Protein AF-A0A7I4EFV1-F1 (afdb_monomer_lite)

Sequence (104 aa):
MEDLSTGTELGCEVSATINLGAEEHEVVTLQCSKESLLSATLVDLKEKCMQILGAHLQRHSVPLDEPDLDVLDETYVEDEDTEEEPLPVEGAAPPRKKNKTNKN

Organism: Physcomitrium patens (NCBI:txid3218)

Secondary structure (DSSP, 8-state):
------------EEEEEEE-SSS-EEEEEEEPPTTS-HHHHHHHHHHHHHHHHHHHHHHH--------GGG--S----------PPPP-TT-PPP---------

Foldseek 3Di:
DDPPPPPPPPFDKDKDWDDPDPPDIDIDIDTHDPPDDPVVVVVVNVVVVVVVVVVSCVVPDDPPPPPPPVPPDPPPDDDDDDDDDDDDDPPDDDDDDPDDDDDD

Radius of gyration: 31.21 Å; chains: 1; bounding box: 91×67×57 Å

pLDDT: mean 70.36, std 19.52, range [39.38, 97.38]

Structure (mmCIF, N/CA/C/O backbone):
data_AF-A0A7I4EFV1-F1
#
_entry.id   AF-A0A7I4EFV1-F1
#
loop_
_atom_site.group_PDB
_atom_site.id
_atom_site.type_symbol
_atom_site.label_atom_id
_atom_site.label_alt_id
_atom_site.label_comp_id
_atom_site.label_asym_id
_atom_site.label_entity_id
_atom_site.label_seq_id
_atom_site.pdbx_PDB_ins_code
_atom_site.Cartn_x
_atom_site.Cartn_y
_atom_site.Cartn_z
_atom_site.occupancy
_atom_site.B_iso_or_equiv
_atom_site.auth_seq_id
_atom_site.auth_comp_id
_atom_site.auth_asym_id
_atom_site.auth_atom_id
_atom_site.pdbx_PDB_model_num
ATOM 1 N N . MET A 1 1 ? -44.605 -2.685 12.458 1.00 49.62 1 MET A N 1
ATOM 2 C CA . MET A 1 1 ? -43.459 -2.884 13.362 1.00 49.62 1 MET A CA 1
ATOM 3 C C . MET A 1 1 ? -42.363 -3.470 12.506 1.00 49.62 1 MET A C 1
ATOM 5 O O . MET A 1 1 ? -42.293 -4.679 12.380 1.00 49.62 1 MET A O 1
ATOM 9 N N . GLU A 1 2 ? -41.627 -2.609 11.813 1.00 50.00 2 GLU A N 1
ATOM 10 C CA . GLU A 1 2 ? -40.493 -2.993 10.973 1.00 50.00 2 GLU A CA 1
ATOM 11 C C . GLU A 1 2 ? -39.472 -1.872 11.143 1.00 50.00 2 GLU A C 1
ATOM 13 O O . GLU A 1 2 ? -39.641 -0.766 10.632 1.00 50.00 2 GLU A O 1
ATOM 18 N N . ASP A 1 3 ? -38.495 -2.134 12.005 1.00 47.84 3 ASP A N 1
ATOM 19 C CA . ASP A 1 3 ? -37.366 -1.255 12.272 1.00 47.84 3 ASP A CA 1
ATOM 20 C C . ASP A 1 3 ? -36.442 -1.329 11.047 1.00 47.84 3 ASP A C 1
ATOM 22 O O . ASP A 1 3 ? -35.600 -2.217 10.921 1.00 47.84 3 ASP A O 1
ATOM 26 N N . LEU A 1 4 ? -36.657 -0.437 10.078 1.00 50.06 4 LEU A N 1
ATOM 27 C CA . LEU A 1 4 ? -35.750 -0.223 8.950 1.00 50.06 4 LEU A CA 1
ATOM 28 C C . LEU A 1 4 ? -34.551 0.588 9.443 1.00 50.06 4 LEU A C 1
ATOM 30 O O . LEU A 1 4 ? -34.365 1.753 9.096 1.00 50.06 4 LEU A O 1
ATOM 34 N N . SER A 1 5 ? -33.735 -0.042 10.285 1.00 48.72 5 SER A N 1
ATOM 35 C CA . SER A 1 5 ? -32.400 0.445 10.594 1.00 48.72 5 SER A CA 1
ATOM 36 C C . SER A 1 5 ? -31.533 0.220 9.357 1.00 48.72 5 SER A C 1
ATOM 38 O O . SER A 1 5 ? -30.875 -0.807 9.199 1.00 48.72 5 SER A O 1
ATOM 40 N N . THR A 1 6 ? -31.564 1.177 8.426 1.00 52.06 6 THR A N 1
ATOM 41 C CA . THR A 1 6 ? -30.501 1.355 7.435 1.00 52.06 6 THR A CA 1
ATOM 42 C C . THR A 1 6 ? -29.264 1.817 8.191 1.00 52.06 6 THR A C 1
ATOM 44 O O . THR A 1 6 ? -28.931 3.002 8.225 1.00 52.06 6 THR A O 1
ATOM 47 N N . GLY A 1 7 ? -28.625 0.877 8.881 1.00 48.38 7 GLY A N 1
ATOM 48 C CA . GLY A 1 7 ? -27.320 1.058 9.480 1.00 48.38 7 GLY A CA 1
ATOM 49 C C . GLY A 1 7 ? -26.294 1.176 8.368 1.00 48.38 7 GLY A C 1
ATOM 50 O O . GLY A 1 7 ? -25.562 0.231 8.098 1.00 48.38 7 GLY A O 1
ATOM 51 N N . THR A 1 8 ? -26.230 2.334 7.713 1.00 51.72 8 THR A N 1
ATOM 52 C CA . THR A 1 8 ? -25.021 2.758 7.013 1.00 51.72 8 THR A CA 1
ATOM 53 C C . THR A 1 8 ? -24.014 3.083 8.106 1.00 51.72 8 THR A C 1
ATOM 55 O O . THR A 1 8 ? -23.830 4.227 8.517 1.00 51.72 8 THR A O 1
ATOM 58 N N . GLU A 1 9 ? -23.447 2.034 8.689 1.00 57.28 9 GLU A N 1
ATOM 59 C CA . GLU A 1 9 ? -22.289 2.146 9.548 1.00 57.28 9 GLU A CA 1
ATOM 60 C C . GLU A 1 9 ? -21.188 2.803 8.718 1.00 57.28 9 GLU A C 1
ATOM 62 O O . GLU A 1 9 ? -20.682 2.226 7.760 1.00 57.28 9 GLU A O 1
ATOM 67 N N . LEU A 1 10 ? -20.890 4.063 9.034 1.00 55.72 10 LEU A N 1
ATOM 68 C CA . LEU A 1 10 ? -19.770 4.812 8.478 1.00 55.72 10 LEU A CA 1
ATOM 69 C C . LEU A 1 10 ? -18.477 4.133 8.952 1.00 55.72 10 LEU A C 1
ATOM 71 O O . LEU A 1 10 ? -17.863 4.549 9.933 1.00 55.72 10 LEU A O 1
ATOM 75 N N . GLY A 1 11 ? -18.122 3.023 8.306 1.00 68.50 11 GLY A N 1
ATOM 76 C CA . GLY A 1 11 ? -16.818 2.394 8.434 1.00 68.50 11 GLY A CA 1
ATOM 77 C C . GLY A 1 11 ? -15.757 3.387 7.979 1.00 68.50 11 GLY A C 1
ATOM 78 O O . GLY A 1 11 ? -15.945 4.115 7.005 1.00 68.50 11 GLY A O 1
ATOM 79 N N . CYS A 1 12 ? -14.662 3.474 8.728 1.00 81.69 12 CYS A N 1
ATOM 80 C CA . CYS A 1 12 ? -13.530 4.284 8.308 1.00 81.69 12 CYS A CA 1
ATOM 81 C C . CYS A 1 12 ? -12.850 3.583 7.125 1.00 81.69 12 CYS A C 1
ATOM 83 O O . CYS A 1 12 ? -12.569 2.393 7.197 1.00 81.69 12 CYS A O 1
ATOM 85 N N . GLU A 1 13 ? -12.582 4.304 6.044 1.00 91.00 13 GLU A N 1
ATOM 86 C CA . GLU A 1 13 ? -11.843 3.790 4.892 1.00 91.00 13 GLU A CA 1
ATOM 87 C C . GLU A 1 13 ? -10.494 4.503 4.814 1.00 91.00 13 GLU A C 1
ATOM 89 O O . GLU A 1 13 ? -10.407 5.715 5.032 1.00 91.00 13 GLU A O 1
ATOM 94 N N . VAL A 1 14 ? -9.442 3.755 4.494 1.00 93.44 14 VAL A N 1
ATOM 95 C CA . VAL A 1 14 ? -8.135 4.317 4.154 1.00 93.44 14 VAL A CA 1
ATOM 96 C C . VAL A 1 14 ? -7.776 3.929 2.732 1.00 93.44 14 VAL A C 1
ATOM 98 O O . VAL A 1 14 ? -7.954 2.782 2.320 1.00 93.44 14 VAL A O 1
ATOM 101 N N . SER A 1 15 ? -7.255 4.888 1.978 1.00 94.94 15 SER A N 1
ATOM 102 C CA . SER A 1 15 ? -6.814 4.668 0.609 1.00 94.94 15 SER A CA 1
ATOM 103 C C . SER A 1 15 ? -5.459 5.315 0.354 1.00 94.94 15 SER A C 1
ATOM 105 O O . SER A 1 15 ? -5.098 6.328 0.955 1.00 94.94 15 SER A O 1
ATOM 107 N N . ALA A 1 16 ? -4.692 4.698 -0.536 1.00 95.69 16 ALA A N 1
ATOM 108 C CA . ALA A 1 16 ? -3.437 5.213 -1.051 1.00 95.69 16 ALA A CA 1
ATOM 109 C C . ALA A 1 16 ? -3.417 5.056 -2.570 1.00 95.69 16 ALA A C 1
ATOM 111 O O . ALA A 1 16 ? -3.888 4.060 -3.115 1.00 95.69 16 ALA A O 1
ATOM 112 N N . THR A 1 17 ? -2.855 6.048 -3.251 1.00 95.31 17 THR A N 1
ATOM 113 C CA . THR A 1 17 ? -2.558 5.976 -4.682 1.00 95.31 17 THR A CA 1
ATOM 114 C C . THR A 1 17 ? -1.051 5.999 -4.853 1.00 95.31 17 THR A C 1
ATOM 116 O O . THR A 1 17 ? -0.376 6.874 -4.309 1.00 95.31 17 THR A O 1
ATOM 119 N N . ILE A 1 18 ? -0.530 5.027 -5.588 1.00 93.69 18 ILE A N 1
ATOM 120 C CA . ILE A 1 18 ? 0.887 4.886 -5.891 1.00 93.69 18 ILE A CA 1
ATOM 121 C C . ILE A 1 18 ? 1.051 5.170 -7.378 1.00 93.69 18 ILE A C 1
ATOM 123 O O . ILE A 1 18 ? 0.469 4.478 -8.207 1.00 93.69 18 ILE A O 1
ATOM 127 N N . ASN A 1 19 ? 1.852 6.179 -7.704 1.00 93.00 19 ASN A N 1
ATOM 128 C CA . ASN A 1 19 ? 2.218 6.489 -9.082 1.00 93.00 19 ASN A CA 1
ATOM 129 C C . ASN A 1 19 ? 3.602 5.880 -9.332 1.00 93.00 19 ASN A C 1
ATOM 131 O O . ASN A 1 19 ? 4.575 6.305 -8.709 1.00 93.00 19 ASN A O 1
ATOM 135 N N . LEU A 1 20 ? 3.684 4.877 -10.203 1.00 88.94 20 LEU A N 1
ATOM 136 C CA . LEU A 1 20 ? 4.908 4.122 -10.506 1.00 88.94 20 LEU A CA 1
ATOM 137 C C . LEU A 1 20 ? 5.588 4.603 -11.799 1.00 88.94 20 LEU A C 1
ATOM 139 O O . LEU A 1 20 ? 6.514 3.979 -12.303 1.00 88.94 20 LEU A O 1
ATOM 143 N N . GLY A 1 21 ? 5.143 5.735 -12.342 1.00 84.75 21 GLY A N 1
ATOM 144 C CA . GLY A 1 21 ? 5.670 6.327 -13.563 1.00 84.75 21 GLY A CA 1
ATOM 145 C C . GLY A 1 21 ? 4.604 7.155 -14.266 1.00 84.75 21 GLY A C 1
ATOM 146 O O . GLY A 1 21 ? 3.598 7.521 -13.665 1.00 84.75 21 GLY A O 1
ATOM 147 N N . ALA A 1 22 ? 4.829 7.448 -15.546 1.00 77.00 22 ALA A N 1
ATOM 148 C CA . ALA A 1 22 ? 3.873 8.195 -16.363 1.00 77.00 22 ALA A CA 1
ATOM 149 C C . ALA A 1 22 ? 2.636 7.369 -16.766 1.00 77.00 22 ALA A C 1
ATOM 151 O O . ALA A 1 22 ? 1.617 7.957 -17.117 1.00 77.00 22 ALA A O 1
ATOM 152 N N . GLU A 1 23 ? 2.723 6.033 -16.728 1.00 72.94 23 GLU A N 1
ATOM 153 C CA . GLU A 1 23 ? 1.681 5.144 -17.269 1.00 72.94 23 GLU A CA 1
ATOM 154 C C . GLU A 1 23 ? 1.121 4.130 -16.260 1.00 72.94 23 GLU A C 1
ATOM 156 O O . GLU A 1 23 ? 0.092 3.516 -16.530 1.00 72.94 23 GLU A O 1
ATOM 161 N N . GLU A 1 24 ? 1.737 3.972 -15.083 1.00 82.06 24 GLU A N 1
ATOM 162 C CA . GLU A 1 24 ? 1.302 2.991 -14.080 1.00 82.06 24 GLU A CA 1
ATOM 163 C C . GLU A 1 24 ? 0.870 3.665 -12.776 1.00 82.06 24 GLU A C 1
ATOM 165 O O . GLU A 1 24 ? 1.643 4.371 -12.122 1.00 82.06 24 GLU A O 1
ATOM 170 N N . HIS A 1 25 ? -0.383 3.415 -12.395 1.00 86.81 25 HIS A N 1
ATOM 171 C CA . HIS A 1 25 ? -0.995 3.901 -11.165 1.00 86.81 25 HIS A CA 1
ATOM 172 C C . HIS A 1 25 ? -1.718 2.748 -10.474 1.00 86.81 25 HIS A C 1
ATOM 174 O O . HIS A 1 25 ? -2.512 2.046 -11.096 1.00 86.81 25 HIS A O 1
ATOM 180 N N . GLU A 1 26 ? -1.480 2.590 -9.178 1.00 89.50 26 GLU A N 1
ATOM 181 C CA . GLU A 1 26 ? -2.120 1.577 -8.342 1.00 89.50 26 GLU A CA 1
ATOM 182 C C . GLU A 1 26 ? -2.905 2.257 -7.225 1.00 89.50 26 GLU A C 1
ATOM 184 O O . GLU A 1 26 ? -2.402 3.162 -6.554 1.00 89.50 26 GLU A O 1
ATOM 189 N N . VAL A 1 27 ? -4.146 1.822 -7.015 1.00 92.62 27 VAL A N 1
ATOM 190 C CA . VAL A 1 27 ? -5.004 2.329 -5.939 1.00 92.62 27 VAL A CA 1
ATOM 191 C C . VAL A 1 27 ? -5.259 1.202 -4.954 1.00 92.62 27 VAL A C 1
ATOM 193 O O . VAL A 1 27 ? -5.838 0.173 -5.295 1.00 92.62 27 VAL A O 1
ATOM 196 N N . VAL A 1 28 ? -4.846 1.416 -3.709 1.00 94.06 28 VAL A N 1
ATOM 197 C CA . VAL A 1 28 ? -5.050 0.471 -2.614 1.00 94.06 28 VAL A CA 1
ATOM 198 C C . VAL A 1 28 ? -6.046 1.071 -1.644 1.00 94.06 28 VAL A C 1
ATOM 200 O O . VAL A 1 28 ? -5.784 2.120 -1.063 1.00 94.06 28 VAL A O 1
ATOM 203 N N . THR A 1 29 ? -7.156 0.374 -1.431 1.00 93.94 29 THR A N 1
ATOM 204 C CA . THR A 1 29 ? -8.191 0.774 -0.475 1.00 93.94 29 THR A CA 1
ATOM 205 C C . THR A 1 29 ? -8.408 -0.336 0.544 1.00 93.94 29 THR A C 1
ATOM 207 O O . THR A 1 29 ? -8.493 -1.514 0.185 1.00 93.94 29 THR A O 1
ATOM 210 N N . LEU A 1 30 ? -8.495 0.032 1.821 1.00 93.12 30 LEU A N 1
ATOM 211 C CA . LEU A 1 30 ? -8.801 -0.870 2.924 1.00 93.12 30 LEU A CA 1
ATOM 212 C C . LEU A 1 30 ? -9.934 -0.298 3.771 1.00 93.12 30 LEU A C 1
ATOM 214 O O . LEU A 1 30 ? -9.930 0.876 4.142 1.00 93.12 30 LEU A O 1
ATOM 218 N N . GLN A 1 31 ? -10.887 -1.163 4.103 1.00 91.50 31 GLN A N 1
ATOM 219 C CA . GLN A 1 31 ? -11.933 -0.854 5.066 1.00 91.50 31 GLN A CA 1
ATOM 220 C C . GLN A 1 31 ? -11.416 -1.126 6.476 1.00 91.50 31 GLN A C 1
ATOM 222 O O . GLN A 1 31 ? -10.896 -2.209 6.750 1.00 91.50 31 GLN A O 1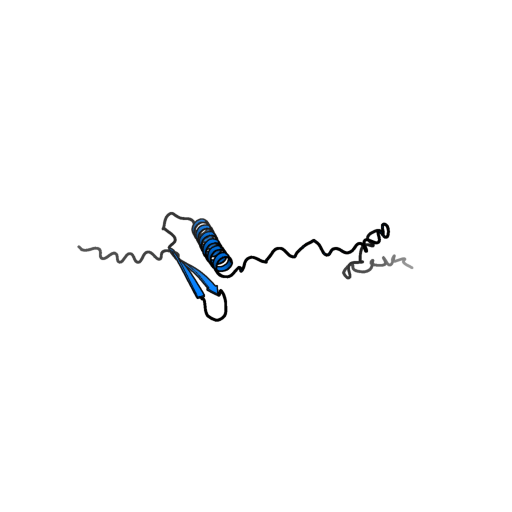
ATOM 227 N N . CYS A 1 32 ? -11.599 -0.171 7.379 1.00 88.00 32 CYS A N 1
ATOM 228 C CA . CYS A 1 32 ? -11.406 -0.391 8.802 1.00 88.00 32 CYS A CA 1
ATOM 229 C C . CYS A 1 32 ? -12.621 -1.153 9.327 1.00 88.00 32 CYS A C 1
ATOM 231 O O . CYS A 1 32 ? -13.762 -0.696 9.222 1.00 88.00 32 CYS A O 1
ATOM 233 N N . SER A 1 33 ? -12.378 -2.305 9.938 1.00 83.88 33 SER A N 1
ATOM 234 C CA . SER A 1 33 ? -13.422 -2.987 10.696 1.00 83.88 33 SER A CA 1
ATOM 235 C C . SER A 1 33 ? -13.800 -2.166 11.936 1.00 83.88 33 SER A C 1
ATOM 237 O O . SER A 1 33 ? -12.971 -1.442 12.490 1.00 83.88 33 SER A O 1
ATOM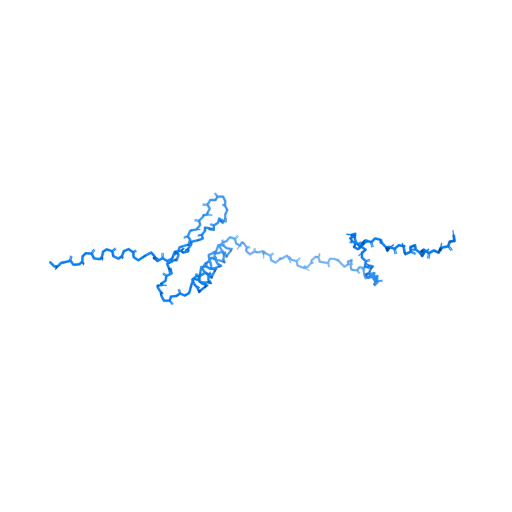 239 N N . LYS A 1 34 ? -15.041 -2.313 12.414 1.00 75.69 34 LYS A N 1
ATOM 240 C CA . LYS A 1 34 ? -15.524 -1.653 13.644 1.00 75.69 34 LYS A CA 1
ATOM 241 C C . LYS A 1 34 ? -14.653 -1.927 14.877 1.00 75.69 34 LYS A C 1
ATOM 243 O O . LYS A 1 34 ? -14.641 -1.120 15.800 1.00 75.69 34 LYS A O 1
ATOM 248 N N . GLU A 1 35 ? -13.960 -3.062 14.892 1.00 81.31 35 GLU A N 1
ATOM 249 C CA . GLU A 1 35 ? -13.140 -3.523 16.017 1.00 81.31 35 GLU A CA 1
ATOM 250 C C . GLU A 1 35 ? -11.644 -3.226 15.830 1.00 81.31 35 GLU A C 1
ATOM 252 O O . GLU A 1 35 ? -10.869 -3.319 16.782 1.00 81.31 35 GLU A O 1
ATOM 257 N N . SER A 1 36 ? -11.219 -2.847 14.621 1.00 80.62 36 SER A N 1
ATOM 258 C CA . SER A 1 36 ? -9.817 -2.540 14.333 1.00 80.62 36 SER A CA 1
ATOM 259 C C . SER A 1 36 ? -9.487 -1.084 14.621 1.00 80.62 36 SER A C 1
ATOM 261 O O . SER A 1 36 ? -10.222 -0.171 14.246 1.00 80.62 36 SER A O 1
ATOM 263 N N . LEU A 1 37 ? -8.310 -0.860 15.200 1.00 89.62 37 LEU A N 1
ATOM 264 C CA . LEU A 1 37 ? -7.731 0.473 15.280 1.00 89.62 37 LEU A CA 1
ATOM 265 C C . LEU A 1 37 ? -7.356 0.965 13.875 1.00 89.62 37 LEU A C 1
ATOM 267 O O . LEU A 1 37 ? -6.758 0.230 13.087 1.00 89.62 37 LEU A O 1
ATOM 271 N N . LEU A 1 38 ? -7.628 2.242 13.591 1.00 90.69 38 LEU A N 1
ATOM 272 C CA . LEU A 1 38 ? -7.196 2.903 12.352 1.00 90.69 38 LEU A CA 1
ATOM 273 C C . LEU A 1 38 ? -5.686 2.741 12.121 1.00 90.69 38 LEU A C 1
ATOM 275 O O . LEU A 1 38 ? -5.246 2.506 11.001 1.00 90.69 38 LEU A O 1
ATOM 279 N N . SER A 1 39 ? -4.893 2.812 13.192 1.00 93.12 39 SER A N 1
ATOM 280 C CA . SER A 1 39 ? -3.443 2.622 13.131 1.00 93.12 39 SER A CA 1
ATOM 281 C C . SER A 1 39 ? -3.040 1.250 12.593 1.00 93.12 39 SER A C 1
ATOM 283 O O . SER A 1 39 ? -2.090 1.180 11.822 1.00 93.12 39 SER A O 1
ATOM 285 N N . ALA A 1 40 ? -3.761 0.181 12.943 1.00 92.69 40 ALA A N 1
ATOM 286 C CA . ALA A 1 40 ? -3.500 -1.154 12.406 1.00 92.69 40 ALA A CA 1
ATOM 287 C C . ALA A 1 40 ? -3.782 -1.194 10.897 1.00 92.69 40 ALA A C 1
ATOM 289 O O . ALA A 1 40 ? -2.923 -1.593 10.119 1.00 92.69 40 ALA A O 1
ATOM 290 N N . THR A 1 41 ? -4.921 -0.642 10.473 1.00 93.44 41 THR A N 1
ATOM 291 C CA . THR A 1 41 ? -5.290 -0.579 9.047 1.00 93.44 41 THR A CA 1
ATOM 292 C C . THR A 1 41 ? -4.302 0.267 8.228 1.00 93.44 41 THR A C 1
ATOM 294 O O . THR A 1 41 ? -4.019 -0.042 7.073 1.00 93.44 41 THR A O 1
ATOM 297 N N . LEU A 1 42 ? -3.721 1.320 8.817 1.00 94.62 42 LEU A N 1
ATOM 298 C CA . LEU A 1 42 ? -2.664 2.116 8.182 1.00 94.62 42 LEU A CA 1
ATOM 299 C C . LEU A 1 42 ? -1.334 1.356 8.061 1.00 94.62 42 LEU A C 1
ATOM 301 O O . LEU A 1 42 ? -0.615 1.551 7.079 1.00 94.62 42 LEU A O 1
ATOM 305 N N . VAL A 1 43 ? -0.999 0.495 9.027 1.00 96.00 43 VAL A N 1
ATOM 306 C CA . VAL A 1 43 ? 0.167 -0.397 8.924 1.00 96.00 43 VAL A CA 1
ATOM 307 C C . VAL A 1 43 ? -0.047 -1.409 7.800 1.00 96.00 43 VAL A C 1
ATOM 309 O O . VAL A 1 43 ? 0.829 -1.543 6.948 1.00 96.00 43 VAL A O 1
ATOM 312 N N . ASP A 1 44 ? -1.229 -2.019 7.715 1.00 95.25 44 ASP A N 1
ATOM 313 C CA . ASP A 1 44 ? -1.575 -2.943 6.627 1.00 95.25 44 ASP A CA 1
ATOM 314 C C . ASP A 1 44 ? -1.522 -2.251 5.257 1.00 95.25 44 ASP A C 1
ATOM 316 O O . ASP A 1 44 ? -1.007 -2.803 4.281 1.00 95.25 44 ASP A O 1
ATOM 320 N N . LEU A 1 45 ? -2.014 -1.008 5.178 1.00 95.81 45 LEU A N 1
ATOM 321 C CA . LEU A 1 45 ? -1.942 -0.196 3.965 1.00 95.81 45 LEU A CA 1
ATOM 322 C C . LEU A 1 45 ? -0.487 0.040 3.550 1.00 95.81 45 LEU A C 1
ATOM 324 O O . LEU A 1 45 ? -0.140 -0.162 2.388 1.00 95.81 45 LEU A O 1
ATOM 328 N N . LYS A 1 46 ? 0.380 0.415 4.499 1.00 96.06 46 LYS A N 1
ATOM 329 C CA . LYS A 1 46 ? 1.818 0.582 4.259 1.00 96.06 46 LYS A CA 1
ATOM 330 C C . LYS A 1 46 ? 2.437 -0.712 3.731 1.00 96.06 46 LYS A C 1
ATOM 332 O O . LYS A 1 46 ? 3.182 -0.662 2.754 1.00 96.06 46 LYS A O 1
ATOM 337 N N . GLU A 1 47 ? 2.168 -1.852 4.361 1.00 97.38 47 GLU A N 1
ATOM 338 C CA . GLU A 1 47 ? 2.733 -3.138 3.940 1.00 97.38 47 GLU A CA 1
ATOM 339 C C . GLU A 1 47 ? 2.303 -3.510 2.520 1.00 97.38 47 GLU A C 1
ATOM 341 O O . GLU A 1 47 ? 3.154 -3.871 1.705 1.00 97.38 47 GLU A O 1
ATOM 346 N N . LYS A 1 48 ? 1.021 -3.326 2.179 1.00 96.31 48 LYS A N 1
ATOM 347 C CA . LYS A 1 48 ? 0.530 -3.522 0.807 1.00 96.31 48 LYS A CA 1
ATOM 348 C C . LYS A 1 48 ? 1.217 -2.599 -0.194 1.00 96.31 48 LYS A C 1
ATOM 350 O O . LYS A 1 48 ? 1.647 -3.070 -1.244 1.00 96.31 48 LYS A O 1
ATOM 355 N N . CYS A 1 49 ? 1.373 -1.316 0.130 1.00 95.44 49 CYS A N 1
ATOM 356 C CA . CYS A 1 49 ? 2.096 -0.386 -0.736 1.00 95.44 49 CYS A CA 1
ATOM 357 C C . CYS A 1 49 ? 3.538 -0.857 -0.970 1.00 95.44 49 CYS A C 1
ATOM 359 O O . CYS A 1 49 ? 3.984 -0.934 -2.111 1.00 95.44 49 CYS A O 1
ATOM 361 N N . MET A 1 50 ? 4.250 -1.247 0.089 1.00 95.69 50 MET A N 1
ATOM 362 C CA . MET A 1 50 ? 5.625 -1.745 -0.016 1.00 95.69 50 MET A CA 1
ATOM 363 C C . MET A 1 50 ? 5.732 -3.009 -0.877 1.00 95.69 50 MET A C 1
ATOM 365 O O . MET A 1 50 ? 6.682 -3.135 -1.647 1.00 95.69 50 MET A O 1
ATOM 369 N N . GLN A 1 51 ? 4.764 -3.924 -0.788 1.00 95.69 51 GLN A N 1
ATOM 370 C CA . GLN A 1 51 ? 4.716 -5.116 -1.641 1.00 95.69 51 GLN A CA 1
ATOM 371 C C . GLN A 1 51 ? 4.537 -4.752 -3.120 1.00 95.69 51 GLN A C 1
ATOM 373 O O . GLN A 1 51 ? 5.237 -5.304 -3.968 1.00 95.69 51 GLN A O 1
ATOM 378 N N . ILE A 1 52 ? 3.650 -3.801 -3.429 1.00 93.81 52 ILE A N 1
ATOM 379 C CA . ILE A 1 52 ? 3.425 -3.315 -4.799 1.00 93.81 52 ILE A CA 1
ATOM 380 C C . ILE A 1 52 ? 4.699 -2.677 -5.358 1.00 93.81 52 ILE A C 1
ATOM 382 O O . ILE A 1 52 ? 5.136 -3.041 -6.449 1.00 93.81 52 ILE A O 1
ATOM 386 N N . LEU A 1 53 ? 5.331 -1.780 -4.593 1.00 91.19 53 LEU A N 1
ATOM 387 C CA . LEU A 1 53 ? 6.600 -1.160 -4.979 1.00 91.19 53 LEU A CA 1
ATOM 388 C C . LEU A 1 53 ? 7.696 -2.208 -5.198 1.00 91.19 53 LEU A C 1
ATOM 390 O O . LEU A 1 53 ? 8.386 -2.162 -6.212 1.00 91.19 53 LEU A O 1
ATOM 394 N N . GLY A 1 54 ? 7.838 -3.176 -4.291 1.00 91.50 54 GLY A N 1
ATOM 395 C CA . GLY A 1 54 ? 8.822 -4.250 -4.424 1.00 91.50 54 GLY A CA 1
ATOM 396 C C . GLY A 1 54 ? 8.601 -5.100 -5.677 1.00 91.50 54 GLY A C 1
ATOM 397 O O . GLY A 1 54 ? 9.547 -5.367 -6.414 1.00 91.50 54 GLY A O 1
ATOM 398 N N . ALA A 1 55 ? 7.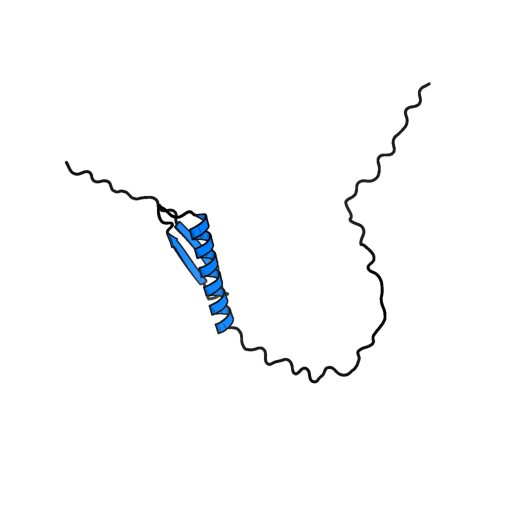352 -5.472 -5.962 1.00 90.12 55 ALA A N 1
ATOM 399 C CA . ALA A 1 55 ? 6.999 -6.232 -7.157 1.00 90.12 55 ALA A CA 1
ATOM 400 C C . ALA A 1 55 ? 7.223 -5.434 -8.451 1.00 90.12 55 ALA A C 1
ATOM 402 O O . ALA A 1 55 ? 7.620 -6.010 -9.464 1.00 90.12 55 ALA A O 1
ATOM 403 N N . HIS A 1 56 ? 6.968 -4.124 -8.433 1.00 89.88 56 HIS A N 1
ATOM 404 C CA . HIS A 1 56 ? 7.258 -3.248 -9.565 1.00 89.88 56 HIS A CA 1
ATOM 405 C C . HIS A 1 56 ? 8.772 -3.140 -9.788 1.00 89.88 56 HIS A C 1
ATOM 407 O O . HIS A 1 56 ? 9.242 -3.390 -10.894 1.00 89.88 56 HIS A O 1
ATOM 413 N N . LEU A 1 57 ? 9.554 -2.883 -8.735 1.00 88.19 57 LEU A N 1
ATOM 414 C CA . LEU A 1 57 ? 11.011 -2.840 -8.839 1.00 88.19 57 LEU A CA 1
ATOM 415 C C . LEU A 1 57 ? 11.568 -4.146 -9.398 1.00 88.19 57 LEU A C 1
ATOM 417 O O . LEU A 1 57 ? 12.323 -4.077 -10.349 1.00 88.19 57 LEU A O 1
ATOM 421 N N . GLN A 1 58 ? 11.141 -5.314 -8.913 1.00 88.88 58 GLN A N 1
ATOM 422 C CA . GLN A 1 58 ? 11.609 -6.608 -9.434 1.00 88.88 58 GLN A CA 1
ATOM 423 C C . GLN A 1 58 ? 11.311 -6.821 -10.925 1.00 88.88 58 GLN A C 1
ATOM 425 O O . GLN A 1 58 ? 12.103 -7.447 -11.624 1.00 88.88 58 GLN A O 1
ATOM 430 N N . ARG A 1 59 ? 10.170 -6.322 -11.419 1.00 86.12 59 ARG A N 1
ATOM 431 C CA . ARG A 1 59 ? 9.797 -6.416 -12.840 1.00 86.12 59 ARG A CA 1
ATOM 432 C C . ARG A 1 59 ? 10.634 -5.509 -13.742 1.00 86.12 59 ARG A C 1
ATOM 434 O O . ARG A 1 59 ? 10.834 -5.850 -14.904 1.00 86.12 59 ARG A O 1
ATOM 441 N N . HIS A 1 60 ? 11.087 -4.369 -13.225 1.00 81.81 60 HIS A N 1
ATOM 442 C CA . HIS A 1 60 ? 11.752 -3.323 -14.009 1.00 81.81 60 HIS A CA 1
ATOM 443 C C . HIS A 1 60 ? 13.244 -3.170 -13.701 1.00 81.81 60 HIS A C 1
ATOM 445 O O . HIS A 1 60 ? 13.964 -2.513 -14.452 1.00 81.81 60 HIS A O 1
ATOM 451 N N . SER A 1 61 ? 13.732 -3.799 -12.637 1.00 72.94 61 SER A N 1
ATOM 452 C CA . SER A 1 61 ? 15.149 -3.969 -12.375 1.00 72.94 61 SER A CA 1
ATOM 453 C C . SER A 1 61 ? 15.698 -4.970 -13.383 1.00 72.94 61 SER A C 1
ATOM 455 O O . SER A 1 61 ? 15.570 -6.183 -13.217 1.00 72.94 61 SER A O 1
ATOM 457 N N . VAL A 1 62 ? 16.312 -4.449 -14.442 1.00 64.31 62 VAL A N 1
ATOM 458 C CA . VAL A 1 62 ? 17.327 -5.199 -15.183 1.00 64.31 62 VAL A CA 1
ATOM 459 C C . VAL A 1 62 ? 18.414 -5.546 -14.157 1.00 64.31 62 VAL A C 1
ATOM 461 O O . VAL A 1 62 ? 18.792 -4.649 -13.395 1.00 64.31 62 VAL A O 1
ATOM 464 N N . PRO A 1 63 ? 18.895 -6.801 -14.064 1.00 63.12 63 PRO A N 1
ATOM 465 C CA . PRO A 1 63 ? 20.102 -7.069 -13.296 1.00 63.12 63 PRO A CA 1
ATOM 466 C C . PRO A 1 63 ? 21.160 -6.091 -13.797 1.00 63.12 63 PRO A C 1
ATOM 468 O O . PRO A 1 63 ? 21.413 -6.036 -14.999 1.00 63.12 63 PRO A O 1
ATOM 471 N N . LEU A 1 64 ? 21.722 -5.270 -12.911 1.00 57.69 64 LEU A N 1
ATOM 472 C CA . LEU A 1 64 ? 22.994 -4.647 -13.238 1.00 57.69 64 LEU A CA 1
ATOM 473 C C . LEU A 1 64 ? 23.930 -5.828 -13.488 1.00 57.69 64 LEU A C 1
ATOM 475 O O . LEU A 1 64 ? 24.181 -6.586 -12.550 1.00 57.69 64 LEU A O 1
ATOM 479 N N . ASP A 1 65 ? 24.354 -6.026 -14.742 1.00 59.25 65 ASP A N 1
ATOM 480 C CA . ASP A 1 65 ? 25.573 -6.784 -15.013 1.00 59.25 65 ASP A CA 1
ATOM 481 C C . ASP A 1 65 ? 26.586 -6.281 -13.984 1.00 59.25 65 ASP A C 1
ATOM 483 O O . ASP A 1 65 ? 26.741 -5.061 -13.826 1.00 59.25 65 ASP A O 1
ATOM 487 N N . GLU A 1 66 ? 27.146 -7.200 -13.192 1.00 60.34 66 GLU A N 1
ATOM 488 C CA . GLU A 1 66 ? 28.211 -6.862 -12.254 1.00 60.34 66 GLU A CA 1
ATOM 489 C C . GLU A 1 66 ? 29.180 -5.942 -13.001 1.00 60.34 66 GLU A C 1
ATOM 491 O O . GLU A 1 66 ? 29.621 -6.308 -14.093 1.00 60.34 66 GLU A O 1
ATOM 496 N N . PRO A 1 67 ? 29.465 -4.721 -12.509 1.00 58.41 67 PRO A N 1
ATOM 497 C CA . PRO A 1 67 ? 30.539 -3.959 -13.112 1.00 58.41 67 PRO A CA 1
ATOM 498 C C . PRO A 1 67 ? 31.776 -4.844 -12.987 1.00 58.41 67 PRO A C 1
ATOM 500 O O . PRO A 1 67 ? 32.150 -5.175 -11.861 1.00 58.41 67 PRO A O 1
ATOM 503 N N . ASP A 1 68 ? 32.341 -5.273 -14.120 1.00 57.81 68 ASP A N 1
ATOM 504 C CA . ASP A 1 68 ? 33.585 -6.037 -14.170 1.00 57.81 68 ASP A CA 1
ATOM 505 C C . ASP A 1 68 ? 34.626 -5.272 -13.340 1.00 57.81 68 ASP A C 1
ATOM 507 O O . ASP A 1 68 ? 35.216 -4.281 -13.775 1.00 57.81 68 ASP A O 1
ATOM 511 N N . LEU A 1 69 ? 34.811 -5.712 -12.096 1.00 56.53 69 LEU A N 1
ATOM 512 C CA . LEU A 1 69 ? 35.708 -5.131 -11.097 1.00 56.53 69 LEU A CA 1
ATOM 513 C C . LEU A 1 69 ? 37.184 -5.429 -11.416 1.00 56.53 69 LEU A C 1
ATOM 515 O O . LEU A 1 69 ? 38.056 -5.159 -10.596 1.00 56.53 69 LEU A O 1
ATOM 519 N N . ASP A 1 70 ? 37.468 -5.944 -12.614 1.00 55.69 70 ASP A N 1
ATOM 520 C CA . ASP A 1 70 ? 38.801 -6.292 -13.107 1.00 55.69 70 ASP A CA 1
ATOM 521 C C . ASP A 1 70 ? 39.525 -5.127 -13.811 1.00 55.69 70 ASP A C 1
ATOM 523 O O . ASP A 1 70 ? 40.603 -5.315 -14.374 1.00 55.69 70 ASP A O 1
ATOM 527 N N . VAL A 1 71 ? 38.990 -3.900 -13.759 1.00 55.97 71 VAL A N 1
ATOM 528 C CA . VAL A 1 71 ? 39.714 -2.690 -14.202 1.00 55.97 71 VAL A CA 1
ATOM 529 C C . VAL A 1 71 ? 39.771 -1.634 -13.093 1.00 55.97 71 VAL A C 1
ATOM 531 O O . VAL A 1 71 ? 39.528 -0.450 -13.320 1.00 55.97 71 VAL A O 1
ATOM 534 N N . LEU A 1 72 ? 40.104 -2.050 -11.869 1.00 52.12 72 LEU A N 1
ATOM 535 C CA . LEU A 1 72 ? 40.774 -1.150 -10.927 1.00 52.12 72 LEU A CA 1
ATOM 536 C C . LEU A 1 72 ? 42.278 -1.208 -11.233 1.00 52.12 72 LEU A C 1
ATOM 538 O O . LEU A 1 72 ? 43.023 -1.969 -10.623 1.00 52.12 72 LEU A O 1
ATOM 542 N N . ASP A 1 73 ? 42.700 -0.444 -12.242 1.00 48.41 73 ASP A N 1
ATOM 543 C CA . ASP A 1 73 ? 44.122 -0.195 -12.479 1.00 48.41 73 ASP A CA 1
ATOM 544 C C . ASP A 1 73 ? 44.686 0.580 -11.276 1.00 48.41 73 ASP A C 1
ATOM 546 O O . ASP A 1 73 ? 44.058 1.497 -10.735 1.00 48.41 73 ASP A O 1
ATOM 550 N N . GLU A 1 74 ? 45.842 0.132 -10.811 1.00 52.50 74 GLU A N 1
ATOM 551 C CA . GLU A 1 74 ? 46.460 0.413 -9.521 1.00 52.50 74 GLU A CA 1
ATOM 552 C C . GLU A 1 74 ? 46.963 1.866 -9.407 1.00 52.50 74 GLU A C 1
ATOM 554 O O . GLU A 1 74 ? 48.163 2.132 -9.402 1.00 52.50 74 GLU A O 1
ATOM 559 N N . THR A 1 75 ? 46.061 2.838 -9.259 1.00 53.12 75 THR A N 1
ATOM 560 C CA . THR A 1 75 ? 46.413 4.187 -8.775 1.00 53.12 75 THR A CA 1
ATOM 561 C C . THR A 1 75 ? 45.737 4.484 -7.441 1.00 53.12 75 THR A C 1
ATOM 563 O O . THR A 1 75 ? 45.086 5.513 -7.264 1.00 53.12 75 THR A O 1
ATOM 566 N N . TYR A 1 76 ? 45.876 3.556 -6.494 1.00 50.72 76 TYR A N 1
ATOM 567 C CA . TYR A 1 76 ? 45.674 3.837 -5.077 1.00 50.72 76 TYR A CA 1
ATOM 568 C C . TYR A 1 76 ? 46.914 4.604 -4.598 1.00 50.72 76 TYR A C 1
ATOM 570 O O . TYR A 1 76 ? 47.948 4.011 -4.297 1.00 50.72 76 TYR A O 1
ATOM 578 N N . VAL A 1 77 ? 46.848 5.934 -4.606 1.00 47.53 77 VAL A N 1
ATOM 579 C CA . VAL A 1 77 ? 47.771 6.747 -3.810 1.00 47.53 77 VAL A CA 1
ATOM 580 C C . VAL A 1 77 ? 47.101 6.900 -2.449 1.00 47.53 77 VAL A C 1
ATOM 582 O O . VAL A 1 77 ? 46.112 7.618 -2.318 1.00 47.53 77 VAL A O 1
ATOM 585 N N . GLU A 1 78 ? 47.586 6.143 -1.464 1.00 50.16 78 GLU A N 1
ATOM 586 C CA . GLU A 1 78 ? 47.389 6.482 -0.056 1.00 50.16 78 GLU A CA 1
ATOM 587 C C . GLU A 1 78 ? 48.085 7.824 0.184 1.00 50.16 78 GLU A C 1
ATOM 589 O O . GLU A 1 78 ? 49.312 7.879 0.210 1.00 50.16 78 GLU A O 1
ATOM 594 N N . ASP A 1 79 ? 47.310 8.895 0.337 1.00 49.12 79 ASP A N 1
ATOM 595 C CA . ASP A 1 79 ? 47.781 10.099 1.011 1.00 49.12 79 ASP A CA 1
ATOM 596 C C . ASP A 1 79 ? 47.020 10.248 2.331 1.00 49.12 79 ASP A C 1
ATOM 598 O O . ASP A 1 79 ? 45.794 10.138 2.411 1.00 49.12 79 ASP A O 1
ATOM 602 N N . GLU A 1 80 ? 47.836 10.401 3.362 1.00 50.41 80 GLU A N 1
ATOM 603 C CA . GLU A 1 80 ? 47.581 10.361 4.791 1.00 50.41 80 GLU A CA 1
ATOM 604 C C . GLU A 1 80 ? 46.483 11.323 5.288 1.00 50.41 80 GLU A C 1
ATOM 606 O O . GLU A 1 80 ? 46.338 12.452 4.824 1.00 50.41 80 GLU A O 1
ATOM 611 N N . ASP A 1 81 ? 45.743 10.837 6.291 1.00 54.12 81 ASP A N 1
ATOM 612 C CA . ASP A 1 81 ? 45.211 11.550 7.463 1.00 54.12 81 ASP A CA 1
ATOM 613 C C .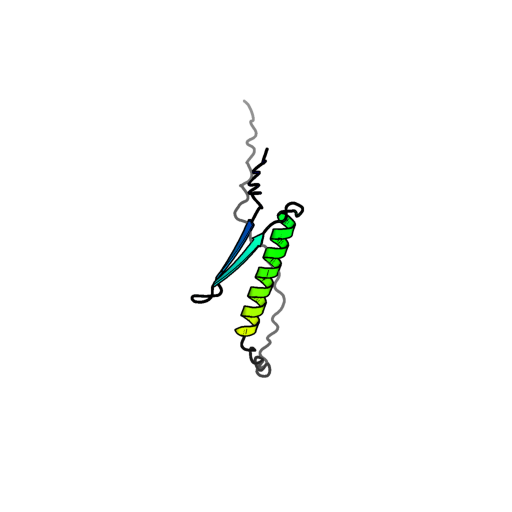 ASP A 1 81 ? 45.166 13.094 7.373 1.00 54.12 81 ASP A C 1
ATOM 615 O O . ASP A 1 81 ? 46.174 13.787 7.521 1.00 54.12 81 ASP A O 1
ATOM 619 N N . THR A 1 82 ? 43.974 13.670 7.189 1.00 49.00 82 THR A N 1
ATOM 620 C CA . THR A 1 82 ? 43.738 15.078 7.540 1.0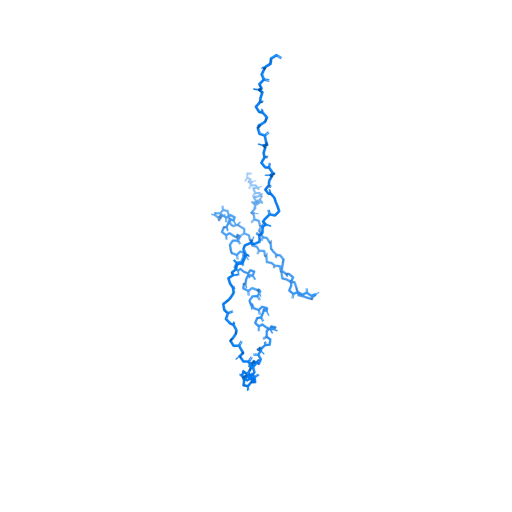0 49.00 82 THR A CA 1
ATOM 621 C C . THR A 1 82 ? 42.439 15.197 8.330 1.00 49.00 82 THR A C 1
ATOM 623 O O . THR A 1 82 ? 41.353 14.895 7.837 1.00 49.00 82 THR A O 1
ATOM 626 N N . GLU A 1 83 ? 42.603 15.603 9.587 1.00 53.28 83 GLU A N 1
ATOM 627 C CA . GLU A 1 83 ? 41.598 15.814 10.627 1.00 53.28 83 GLU A CA 1
ATOM 628 C C . GLU A 1 83 ? 40.379 16.637 10.150 1.00 53.28 83 GLU A C 1
ATOM 630 O O . GLU A 1 83 ? 40.518 17.645 9.457 1.00 53.28 83 GLU A O 1
ATOM 635 N N . GLU A 1 84 ? 39.168 16.235 10.561 1.00 51.22 84 GLU A N 1
ATOM 636 C CA . GLU A 1 84 ? 37.929 16.992 10.331 1.00 51.22 84 GLU A CA 1
ATOM 637 C C . GLU A 1 84 ? 37.966 18.361 11.048 1.00 51.22 84 GLU A C 1
ATOM 639 O O . GLU A 1 84 ? 37.868 18.437 12.276 1.00 51.22 84 GLU A O 1
ATOM 644 N N . GLU A 1 85 ? 38.036 19.468 10.301 1.00 54.81 85 GLU A N 1
ATOM 645 C CA . GLU A 1 85 ? 37.706 20.802 10.826 1.00 54.81 85 GLU A CA 1
ATOM 646 C C . GLU A 1 85 ? 36.180 20.930 11.038 1.00 54.81 85 GLU A C 1
ATOM 648 O O . GLU A 1 85 ? 35.409 20.788 10.083 1.00 54.81 85 GLU A O 1
ATOM 653 N N . PRO A 1 86 ? 35.686 21.258 12.250 1.00 52.31 86 PRO A N 1
ATOM 654 C CA . PRO A 1 86 ? 34.264 21.503 12.455 1.00 52.31 86 PRO A CA 1
ATOM 655 C C . PRO A 1 86 ? 33.846 22.856 11.859 1.00 52.31 86 PRO A C 1
ATOM 657 O O . PRO A 1 86 ? 34.284 23.921 12.300 1.00 52.31 86 PRO A O 1
ATOM 660 N N . LEU A 1 87 ? 32.933 22.812 10.886 1.00 54.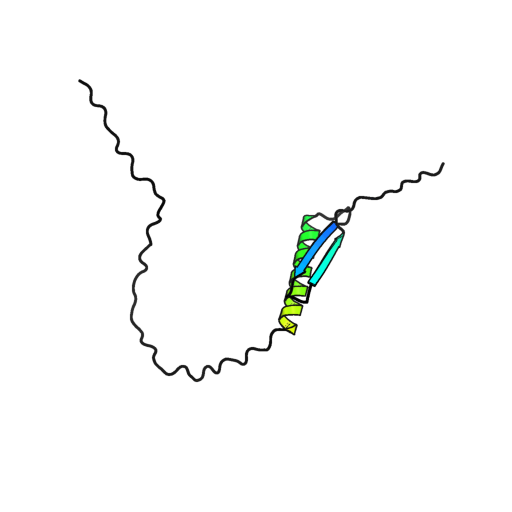72 87 LEU A N 1
ATOM 661 C CA . LEU A 1 87 ? 32.318 23.991 10.272 1.00 54.72 87 LEU A CA 1
ATOM 662 C C . LEU A 1 87 ? 31.560 24.837 11.321 1.00 54.72 87 LEU A C 1
ATOM 664 O O . LEU A 1 87 ? 30.725 24.302 12.060 1.00 54.72 87 LEU A O 1
ATOM 668 N N . PRO A 1 88 ? 31.780 26.164 11.387 1.00 46.41 88 PRO A N 1
ATOM 669 C CA . PRO A 1 88 ? 31.047 27.026 12.302 1.00 46.41 88 PRO A CA 1
ATOM 670 C C . PRO A 1 88 ? 29.594 27.218 11.843 1.00 46.41 88 PRO A C 1
ATOM 672 O O . PRO A 1 88 ? 29.316 27.711 10.753 1.00 46.41 88 PRO A O 1
ATOM 675 N N . VAL A 1 89 ? 28.661 26.865 12.728 1.00 52.47 89 VAL A N 1
ATOM 676 C CA . VAL A 1 89 ? 27.225 27.148 12.614 1.00 52.47 89 VAL A CA 1
ATOM 677 C C . VAL A 1 89 ? 26.953 28.663 12.576 1.00 52.47 89 VAL A C 1
ATOM 679 O O . VAL A 1 89 ? 27.103 29.363 13.581 1.00 52.47 89 VAL A O 1
ATOM 682 N N . GLU A 1 90 ? 26.500 29.189 11.434 1.00 45.34 90 GLU A N 1
ATOM 683 C CA . GLU A 1 90 ? 25.854 30.507 11.365 1.00 45.34 90 GLU A CA 1
ATOM 684 C C . GLU A 1 90 ? 24.515 30.440 12.116 1.00 45.34 90 GLU A C 1
ATOM 686 O O . GLU A 1 90 ? 23.537 29.860 11.651 1.00 45.34 90 GLU A O 1
ATOM 691 N N . GLY A 1 91 ? 24.481 31.000 13.325 1.00 54.16 91 GLY A N 1
ATOM 692 C CA . GLY A 1 91 ? 23.262 31.025 14.138 1.00 54.16 91 GLY A CA 1
ATOM 693 C C . GLY A 1 91 ? 23.444 31.287 15.632 1.00 54.16 91 GLY A C 1
ATOM 694 O O . GLY A 1 91 ? 22.452 31.357 16.355 1.00 54.16 91 GLY A O 1
ATOM 695 N N . ALA A 1 92 ? 24.672 31.464 16.129 1.00 47.00 92 ALA A N 1
ATOM 696 C CA . ALA A 1 92 ? 24.910 31.821 17.526 1.00 47.00 92 ALA A CA 1
ATOM 697 C C . ALA A 1 92 ? 25.030 33.345 17.694 1.00 47.00 92 ALA A C 1
ATOM 699 O O . ALA A 1 92 ? 26.000 33.972 17.272 1.00 47.00 92 ALA A O 1
ATOM 700 N N . ALA A 1 93 ? 24.014 33.940 18.325 1.00 50.25 93 ALA A N 1
ATOM 701 C CA . ALA A 1 93 ? 23.960 35.352 18.688 1.00 50.25 93 ALA A CA 1
ATOM 702 C C . ALA A 1 93 ? 25.258 35.843 19.376 1.00 50.25 93 ALA A C 1
ATOM 704 O O . ALA A 1 93 ? 25.780 35.157 20.260 1.00 50.25 93 ALA A O 1
ATOM 705 N N . PRO A 1 94 ? 25.762 37.048 19.046 1.00 58.22 94 PRO A N 1
ATOM 706 C CA . PRO A 1 94 ? 26.967 37.577 19.669 1.00 58.22 94 PRO A CA 1
ATOM 707 C C . PRO A 1 94 ? 26.752 37.863 21.167 1.00 58.22 94 PRO A C 1
ATOM 709 O O . PRO A 1 94 ? 25.658 38.261 21.588 1.00 58.22 94 PRO A O 1
ATOM 712 N N . PRO A 1 95 ? 27.793 37.700 22.003 1.00 54.38 95 PRO A N 1
ATOM 713 C CA . PRO A 1 95 ? 27.680 37.866 23.444 1.00 54.38 95 PRO A CA 1
ATOM 714 C C . PRO A 1 95 ? 27.306 39.309 23.816 1.00 54.38 95 PRO A C 1
ATOM 716 O O . PRO A 1 95 ? 28.004 40.270 23.486 1.00 54.38 95 PRO A O 1
ATOM 719 N N . ARG A 1 96 ? 26.205 39.456 24.568 1.00 49.41 96 ARG A N 1
ATOM 720 C CA . ARG A 1 96 ? 25.789 40.704 25.230 1.00 49.41 96 ARG A CA 1
ATOM 721 C C . ARG A 1 96 ? 26.945 41.258 26.075 1.00 49.41 96 ARG A C 1
ATOM 723 O O . ARG A 1 96 ? 27.221 40.752 27.165 1.00 49.41 96 ARG A O 1
ATOM 730 N N . LYS A 1 97 ? 27.571 42.350 25.623 1.00 51.66 97 LYS A N 1
ATOM 731 C CA . LYS A 1 97 ? 28.420 43.196 26.474 1.00 51.66 97 LYS A CA 1
ATOM 732 C C . LYS A 1 97 ? 27.568 43.735 27.627 1.00 51.66 97 LYS A C 1
ATOM 734 O O . LYS A 1 97 ? 26.678 44.559 27.428 1.00 51.66 97 LYS A O 1
ATOM 739 N N . LYS A 1 98 ? 27.828 43.250 28.844 1.00 47.91 98 LYS A N 1
ATOM 740 C CA . LYS A 1 98 ? 27.299 43.828 30.084 1.00 47.91 98 LYS A CA 1
ATOM 741 C C . LYS A 1 98 ? 27.927 45.212 30.272 1.00 47.91 98 LYS A C 1
ATOM 743 O O . LYS A 1 98 ? 29.048 45.308 30.765 1.00 47.91 98 LYS A O 1
ATOM 748 N N . ASN A 1 99 ? 27.213 46.277 29.912 1.00 46.66 99 ASN A N 1
ATOM 749 C CA . ASN A 1 99 ? 27.547 47.610 30.405 1.00 46.66 99 ASN A CA 1
ATOM 750 C C . ASN A 1 99 ? 27.279 47.626 31.915 1.00 46.66 99 ASN A C 1
ATOM 752 O O . ASN A 1 99 ? 26.132 47.590 32.358 1.00 46.66 99 ASN A O 1
ATOM 756 N N . LYS A 1 100 ? 28.354 47.637 32.709 1.00 51.12 100 LYS A N 1
ATOM 757 C CA . LYS A 1 100 ? 28.287 47.994 34.125 1.00 51.12 100 LYS A CA 1
ATOM 758 C C . LYS A 1 100 ? 27.921 49.473 34.208 1.00 51.12 100 LYS A C 1
ATOM 760 O O . LYS A 1 100 ? 28.732 50.335 33.886 1.00 51.12 100 LYS A O 1
ATOM 765 N N . THR A 1 101 ? 26.701 49.742 34.657 1.00 47.16 101 THR A N 1
ATOM 766 C CA . THR A 1 101 ? 26.321 51.000 35.294 1.00 47.16 101 THR A CA 1
ATOM 767 C C . THR A 1 101 ? 27.330 51.299 36.396 1.00 47.16 101 THR A C 1
ATOM 769 O O . THR A 1 101 ? 27.388 50.560 37.376 1.00 47.16 101 THR A O 1
ATOM 772 N N . ASN A 1 102 ? 28.104 52.372 36.248 1.00 47.91 102 ASN A N 1
ATOM 773 C CA . ASN A 1 102 ? 28.693 53.045 37.393 1.00 47.91 102 ASN A CA 1
ATOM 774 C C . ASN A 1 102 ? 28.233 54.502 37.397 1.00 47.91 102 ASN A C 1
ATOM 776 O O . ASN A 1 102 ? 28.356 55.234 36.421 1.00 47.91 102 ASN A O 1
ATOM 780 N N . LYS A 1 103 ? 27.613 54.812 38.526 1.00 47.19 103 LYS A N 1
ATOM 781 C CA . LYS A 1 103 ? 26.999 56.049 38.977 1.00 47.19 103 LYS A CA 1
ATOM 782 C C . LYS A 1 103 ? 28.081 57.107 39.206 1.00 47.19 103 LYS A C 1
ATOM 784 O O . LYS A 1 103 ? 29.133 56.750 39.730 1.00 47.19 103 LYS A O 1
ATOM 789 N N . ASN A 1 104 ? 27.788 58.357 38.858 1.00 39.38 104 ASN A N 1
ATOM 790 C CA . ASN A 1 104 ? 28.096 59.543 39.662 1.00 39.38 104 ASN A CA 1
ATOM 791 C C . ASN A 1 104 ? 27.174 60.681 39.232 1.00 39.38 104 ASN A C 1
ATOM 793 O O . ASN A 1 104 ? 27.159 60.986 38.021 1.00 39.38 104 ASN A O 1
#